Protein AF-A0A9D4DS18-F1 (afdb_monomer)

pLDDT: mean 88.13, std 7.91, range [50.28, 97.88]

Foldseek 3Di:
DVVVVLVVVVVVVVVVLVVVVVVLVVVVVVLVVVCVVVVVVLVVVLVVLVVVLVVLVVVLVVLVVVLVVLVVCVVPDDDDPDDVVSVVVNVVSVVVNVV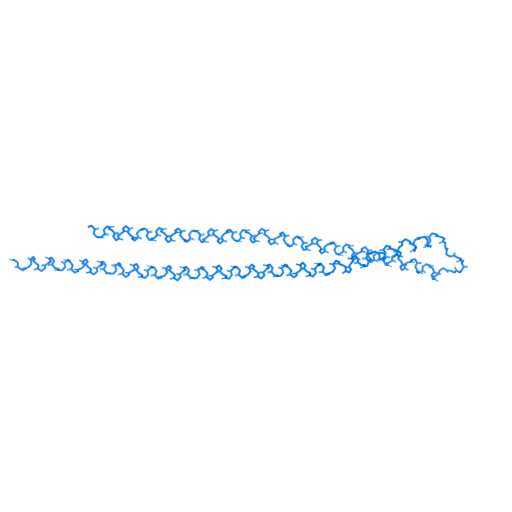SVVVSVVSVVVSVVSVVVVVVVVVVSVVVVVVSVVVVVVSVVVVVVVVVVSVVVVVVVVVVVVVVVVVVVVVVVVD

Organism: Dreissena polymorpha (NCBI:txid45954)

Mean predicted aligned error: 6.11 Å

Structure (mmCIF, N/CA/C/O backbone):
data_AF-A0A9D4DS18-F1
#
_entry.id   AF-A0A9D4DS18-F1
#
loop_
_atom_site.group_PDB
_atom_site.id
_atom_site.type_symbol
_atom_site.label_atom_id
_atom_site.label_alt_id
_atom_site.label_comp_id
_atom_site.label_asym_id
_atom_site.label_entity_id
_atom_site.label_seq_id
_atom_site.pdbx_PDB_ins_code
_atom_site.Cartn_x
_atom_site.Cartn_y
_atom_site.Cartn_z
_atom_site.occupancy
_atom_site.B_iso_or_equiv
_atom_site.auth_seq_id
_atom_site.auth_comp_id
_atom_site.auth_asym_id
_atom_site.auth_atom_id
_atom_site.pdbx_PDB_model_num
ATOM 1 N N . MET A 1 1 ? 31.047 10.224 -48.390 1.00 83.00 1 MET A N 1
ATOM 2 C CA . MET A 1 1 ? 29.606 10.065 -48.078 1.00 83.00 1 MET A CA 1
ATOM 3 C C . MET A 1 1 ? 29.340 8.879 -47.147 1.00 83.00 1 MET A C 1
ATOM 5 O O . MET A 1 1 ? 28.793 9.105 -46.079 1.00 83.00 1 MET A O 1
ATOM 9 N N . LEU A 1 2 ? 29.778 7.654 -47.482 1.00 80.62 2 LEU A N 1
ATOM 10 C CA . LEU A 1 2 ? 29.587 6.451 -46.646 1.00 80.62 2 LEU A CA 1
ATOM 11 C C . LEU A 1 2 ? 30.094 6.612 -45.194 1.00 80.62 2 LEU A C 1
ATOM 13 O O . LEU A 1 2 ? 29.366 6.316 -44.255 1.00 80.62 2 LEU A O 1
ATOM 17 N N . LEU A 1 3 ? 31.307 7.150 -45.008 1.00 79.94 3 LEU A N 1
ATOM 18 C CA . LEU A 1 3 ? 31.901 7.394 -43.683 1.00 79.94 3 LEU A CA 1
ATOM 19 C C . LEU A 1 3 ? 31.031 8.301 -42.792 1.00 79.94 3 LEU A C 1
ATOM 21 O O . LEU A 1 3 ? 30.848 8.018 -41.613 1.00 79.94 3 LEU A O 1
ATOM 25 N N . LEU A 1 4 ? 30.472 9.373 -43.365 1.00 86.19 4 LEU A N 1
ATOM 26 C CA . LEU A 1 4 ? 29.608 10.313 -42.645 1.00 86.19 4 LEU A CA 1
ATOM 27 C C . LEU A 1 4 ? 28.304 9.639 -42.199 1.00 86.19 4 LEU A C 1
ATOM 29 O O . LEU A 1 4 ? 27.872 9.834 -41.068 1.00 86.19 4 LEU A O 1
ATOM 33 N N . LEU A 1 5 ? 27.708 8.817 -43.070 1.00 85.38 5 LEU A N 1
ATOM 34 C CA . LEU A 1 5 ? 26.503 8.049 -42.753 1.00 85.38 5 LEU A CA 1
ATOM 35 C C . LEU A 1 5 ? 26.755 7.066 -41.599 1.00 85.38 5 LEU A C 1
ATOM 37 O O . LEU A 1 5 ? 25.942 6.973 -40.684 1.00 85.38 5 LEU A O 1
ATOM 41 N N . LEU A 1 6 ? 27.896 6.369 -41.617 1.00 80.75 6 LEU A N 1
ATOM 42 C CA . LEU A 1 6 ? 28.286 5.437 -40.555 1.00 80.75 6 LEU A CA 1
ATOM 43 C C . LEU A 1 6 ? 28.510 6.152 -39.216 1.00 80.75 6 LEU A C 1
ATOM 45 O O . LEU A 1 6 ? 28.049 5.671 -38.184 1.00 80.75 6 LEU A O 1
ATOM 49 N N . LEU A 1 7 ? 29.165 7.316 -39.231 1.00 82.12 7 LEU A N 1
ATOM 50 C CA . LEU A 1 7 ? 29.376 8.123 -38.028 1.00 82.12 7 LEU A CA 1
ATOM 51 C C . LEU A 1 7 ? 28.053 8.654 -37.452 1.00 82.12 7 LEU A C 1
ATOM 53 O O . LEU A 1 7 ? 27.855 8.620 -36.239 1.00 82.12 7 LEU A O 1
ATOM 57 N N . LEU A 1 8 ? 27.124 9.084 -38.312 1.00 88.38 8 LEU A N 1
ATOM 58 C CA . LEU A 1 8 ? 25.785 9.505 -37.896 1.00 88.38 8 LEU A CA 1
ATOM 59 C C . LEU A 1 8 ? 24.995 8.346 -37.267 1.00 88.38 8 LEU A C 1
ATOM 61 O O . LEU A 1 8 ? 24.363 8.529 -36.228 1.00 88.38 8 LEU A O 1
ATOM 65 N N . LEU A 1 9 ? 25.055 7.152 -37.868 1.00 83.38 9 LEU A N 1
ATOM 66 C CA . LEU A 1 9 ? 24.404 5.950 -37.342 1.00 83.38 9 LEU A CA 1
ATOM 67 C C . LEU A 1 9 ? 24.955 5.567 -35.961 1.00 83.38 9 LEU A C 1
ATOM 69 O O . LEU A 1 9 ? 24.182 5.291 -35.046 1.00 83.38 9 LEU A O 1
ATOM 73 N N . LEU A 1 10 ? 26.280 5.597 -35.799 1.00 81.69 10 LEU A N 1
ATOM 74 C CA . LEU A 1 10 ? 26.962 5.372 -34.523 1.00 81.69 10 LEU A CA 1
ATOM 75 C C . LEU A 1 10 ? 26.481 6.361 -33.448 1.00 81.69 10 LEU A C 1
ATOM 77 O O . LEU A 1 10 ? 26.146 5.950 -32.338 1.00 81.69 10 LEU A O 1
ATOM 81 N N . LEU A 1 11 ? 26.420 7.654 -33.778 1.00 86.44 11 LEU A N 1
ATOM 82 C CA . LEU A 1 11 ? 25.963 8.690 -32.851 1.00 86.44 11 LEU A CA 1
ATOM 83 C C . LEU A 1 11 ? 24.504 8.466 -32.428 1.00 86.44 11 LEU A C 1
ATOM 85 O O . LEU A 1 11 ? 24.188 8.544 -31.241 1.00 86.44 11 LEU A O 1
ATOM 89 N N . LEU A 1 12 ? 23.625 8.159 -33.386 1.00 88.19 12 LEU A N 1
ATOM 90 C CA . LEU A 1 12 ? 22.215 7.873 -33.122 1.00 88.19 12 LEU A CA 1
ATOM 91 C C . LEU A 1 12 ? 22.053 6.663 -32.194 1.00 88.19 12 LEU A C 1
ATOM 93 O O . LEU A 1 12 ? 21.252 6.694 -31.262 1.00 88.19 12 LEU A O 1
ATOM 97 N N . LEU A 1 13 ? 22.837 5.611 -32.430 1.00 83.06 13 LEU A N 1
ATOM 98 C CA . LEU A 1 13 ? 22.819 4.399 -31.625 1.00 83.06 13 LEU A CA 1
ATOM 99 C C . LEU A 1 13 ? 23.265 4.664 -30.180 1.00 83.06 13 LEU A C 1
ATOM 101 O O . LEU A 1 13 ? 22.617 4.206 -29.239 1.00 83.06 13 LEU A O 1
ATOM 105 N N . LEU A 1 14 ? 24.337 5.440 -30.004 1.00 83.31 14 LEU A N 1
ATOM 106 C CA . LEU A 1 14 ? 24.822 5.855 -28.688 1.00 83.31 14 LEU A CA 1
ATOM 107 C C . LEU A 1 14 ? 23.769 6.686 -27.937 1.00 83.31 14 LEU A C 1
ATOM 109 O O . LEU A 1 14 ? 23.546 6.471 -26.747 1.00 83.31 14 LEU A O 1
ATOM 113 N N . LEU A 1 15 ? 23.094 7.607 -28.632 1.00 89.56 15 LEU A N 1
ATOM 114 C CA . LEU A 1 15 ? 22.034 8.432 -28.052 1.00 89.56 15 LEU A CA 1
ATOM 115 C C . LEU A 1 15 ? 20.834 7.585 -27.605 1.00 89.56 15 LEU A C 1
ATOM 117 O O . LEU A 1 15 ? 20.336 7.764 -26.494 1.00 89.56 15 LEU A O 1
ATOM 121 N N . LEU A 1 16 ? 20.387 6.650 -28.449 1.00 85.56 16 LEU A N 1
ATOM 122 C CA . LEU A 1 16 ? 19.288 5.737 -28.127 1.00 85.56 16 LEU A CA 1
ATOM 123 C C . LEU A 1 16 ? 19.611 4.897 -26.886 1.00 85.56 16 LEU A C 1
ATOM 125 O O . LEU A 1 16 ? 18.771 4.729 -26.004 1.00 85.56 16 LEU A O 1
ATOM 129 N N . LEU A 1 17 ? 20.844 4.402 -26.805 1.00 83.44 17 LEU A N 1
ATOM 130 C CA . LEU A 1 17 ? 21.321 3.628 -25.670 1.00 83.44 17 LEU A CA 1
ATOM 131 C C . LEU A 1 17 ? 21.324 4.450 -24.373 1.00 83.44 17 LEU A C 1
ATOM 133 O O . LEU A 1 17 ? 20.849 3.974 -23.342 1.00 83.44 17 LEU A O 1
ATOM 137 N N . LEU A 1 18 ? 21.832 5.684 -24.425 1.00 86.31 18 LEU A N 1
ATOM 138 C CA . LEU A 1 18 ? 21.828 6.596 -23.282 1.00 86.31 18 LEU A CA 1
ATOM 139 C C . LEU A 1 18 ? 20.398 6.871 -22.797 1.00 86.31 18 LEU A C 1
ATOM 141 O O . LEU A 1 18 ? 20.138 6.838 -21.595 1.00 86.31 18 LEU A O 1
ATOM 145 N N . LEU A 1 19 ? 19.466 7.103 -23.726 1.00 89.69 19 LEU A N 1
ATOM 146 C CA . LEU A 1 19 ? 18.055 7.320 -23.412 1.00 89.69 19 LEU A CA 1
ATOM 147 C C . LEU A 1 19 ? 17.435 6.096 -22.722 1.00 89.69 19 LEU A C 1
ATOM 149 O O . LEU A 1 19 ? 16.722 6.245 -21.732 1.00 89.69 19 LEU A O 1
ATOM 153 N N . LEU A 1 20 ? 17.728 4.891 -23.215 1.00 85.00 20 LEU A N 1
ATOM 154 C CA . LEU A 1 20 ? 17.237 3.641 -22.635 1.00 85.00 20 LEU A CA 1
ATOM 155 C C . LEU A 1 20 ? 17.769 3.426 -21.211 1.00 85.00 20 LEU A C 1
ATOM 157 O O . LEU A 1 20 ? 17.008 3.061 -20.315 1.00 85.00 20 LEU A O 1
ATOM 161 N N . LEU A 1 21 ? 19.056 3.707 -20.987 1.00 85.12 21 LEU A N 1
ATOM 162 C CA . LEU A 1 21 ? 19.672 3.650 -19.662 1.00 85.12 21 LEU A CA 1
ATOM 163 C C . LEU A 1 21 ? 19.025 4.655 -18.697 1.00 85.12 21 LEU A C 1
ATOM 165 O O . LEU A 1 21 ? 18.716 4.306 -17.559 1.00 85.12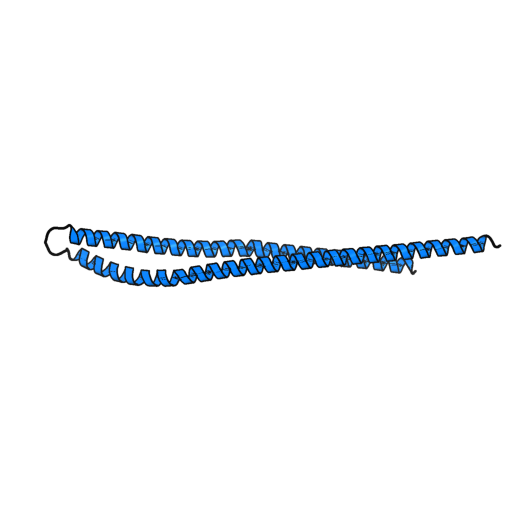 21 LEU A O 1
ATOM 169 N N . LEU A 1 22 ? 18.786 5.888 -19.155 1.00 90.00 22 LEU A N 1
ATOM 170 C CA . LEU A 1 22 ? 18.133 6.929 -18.361 1.00 90.00 22 LEU A CA 1
ATOM 171 C C . LEU A 1 22 ? 16.700 6.533 -17.980 1.00 90.00 22 LEU A C 1
ATOM 173 O O . LEU A 1 22 ? 16.306 6.692 -16.826 1.00 90.00 22 LEU A O 1
ATOM 177 N N . LEU A 1 23 ? 15.932 5.992 -18.930 1.00 87.62 23 LEU A N 1
ATOM 178 C CA . LEU A 1 23 ? 14.568 5.525 -18.687 1.00 87.62 23 LEU A CA 1
ATOM 179 C C . LEU A 1 23 ? 14.539 4.403 -17.642 1.00 87.62 23 LEU A C 1
ATOM 181 O O . LEU A 1 23 ? 13.703 4.418 -16.741 1.00 87.62 23 LEU A O 1
ATOM 185 N N . LEU A 1 24 ? 15.469 3.452 -17.735 1.00 85.62 24 LEU A N 1
ATOM 186 C CA . LEU A 1 24 ? 15.592 2.377 -16.756 1.00 85.62 24 LEU A CA 1
ATOM 187 C C . LEU A 1 24 ? 15.944 2.913 -15.365 1.00 85.62 24 LEU A C 1
ATOM 189 O O . LEU A 1 24 ? 15.343 2.495 -14.378 1.00 85.62 24 LEU A O 1
ATOM 193 N N . LEU A 1 25 ? 16.899 3.843 -15.282 1.00 87.31 25 LEU A N 1
ATOM 194 C CA . LEU A 1 25 ? 17.278 4.476 -14.020 1.00 87.31 25 LEU A CA 1
ATOM 195 C C . LEU A 1 25 ? 16.083 5.202 -13.391 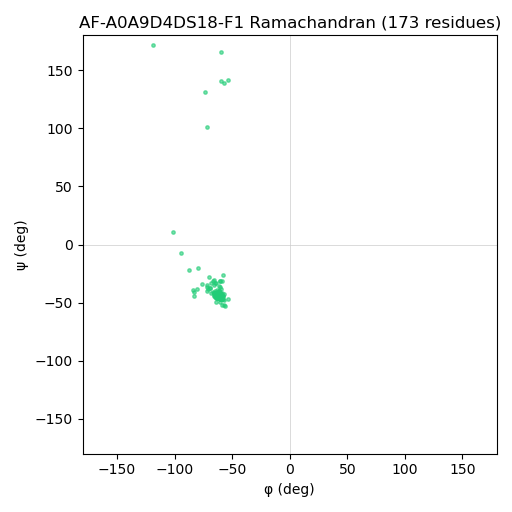1.00 87.31 25 LEU A C 1
ATOM 197 O O . LEU A 1 25 ? 15.852 5.083 -12.189 1.00 87.31 25 LEU A O 1
ATOM 201 N N . LEU A 1 26 ? 15.297 5.912 -14.203 1.00 91.94 26 LEU A N 1
ATOM 202 C CA . LEU A 1 26 ? 14.075 6.574 -13.757 1.00 91.94 26 LEU A CA 1
ATOM 203 C C . LEU A 1 26 ? 13.043 5.563 -13.238 1.00 91.94 26 LEU A C 1
ATOM 205 O O . LEU A 1 26 ? 12.453 5.788 -12.184 1.00 91.94 26 LEU A O 1
ATOM 209 N N . LEU A 1 27 ? 12.848 4.439 -13.936 1.00 86.94 27 LEU A N 1
ATOM 210 C CA . LEU A 1 27 ? 11.943 3.371 -13.505 1.00 86.94 27 LEU A CA 1
ATOM 211 C C . LEU A 1 27 ? 12.387 2.759 -12.167 1.00 86.94 27 LEU A C 1
ATOM 213 O O . LEU A 1 27 ? 11.562 2.572 -11.273 1.00 86.94 27 LEU A O 1
ATOM 217 N N . LEU A 1 28 ? 13.687 2.489 -12.011 1.00 87.56 28 LEU A N 1
ATOM 218 C CA . LEU A 1 28 ? 14.282 2.000 -10.765 1.00 87.56 28 LEU A CA 1
ATOM 219 C C . LEU A 1 28 ? 14.042 2.992 -9.619 1.00 87.56 28 LEU A C 1
ATOM 221 O O . LEU A 1 28 ? 13.623 2.591 -8.535 1.00 87.56 28 LEU A O 1
ATOM 225 N N . LEU A 1 29 ? 14.281 4.282 -9.862 1.00 91.25 29 LEU A N 1
ATOM 226 C CA . LEU A 1 29 ? 14.080 5.337 -8.872 1.00 91.25 29 LEU A CA 1
ATOM 227 C C . LEU A 1 29 ? 12.608 5.448 -8.462 1.00 91.25 29 LEU A C 1
ATOM 229 O O . LEU A 1 29 ? 12.311 5.538 -7.273 1.00 91.25 29 LEU A O 1
ATOM 233 N N . LEU A 1 30 ? 11.687 5.410 -9.429 1.00 91.06 30 LEU A N 1
ATOM 234 C CA . LEU A 1 30 ? 10.248 5.444 -9.175 1.00 91.06 30 LEU A CA 1
ATOM 235 C C . LEU A 1 30 ? 9.814 4.247 -8.323 1.00 91.06 30 LEU A C 1
ATOM 237 O O . LEU A 1 30 ? 9.062 4.415 -7.363 1.00 91.06 30 LEU A O 1
ATOM 241 N N . LEU A 1 31 ? 10.308 3.050 -8.643 1.00 87.94 31 LEU A N 1
ATOM 242 C CA . LEU A 1 31 ? 10.020 1.855 -7.862 1.00 87.94 31 LEU A CA 1
ATOM 243 C C . LEU A 1 31 ? 10.559 1.972 -6.432 1.00 87.94 31 LEU A C 1
ATOM 245 O O . LEU A 1 31 ? 9.851 1.653 -5.479 1.00 87.94 31 LEU A O 1
ATOM 249 N N . LEU A 1 32 ? 11.802 2.432 -6.279 1.00 88.06 32 LEU A N 1
ATOM 250 C CA . LEU A 1 32 ? 12.419 2.632 -4.972 1.00 88.06 32 LEU A CA 1
ATOM 251 C C . LEU A 1 32 ? 11.624 3.643 -4.138 1.00 88.06 32 LEU A C 1
ATOM 253 O O . LEU A 1 32 ? 11.397 3.415 -2.953 1.00 88.06 32 LEU A O 1
ATOM 257 N N . LEU A 1 33 ? 11.164 4.732 -4.758 1.00 92.88 33 LEU A N 1
ATOM 258 C CA . LEU A 1 33 ? 10.325 5.735 -4.110 1.00 92.88 33 LEU A CA 1
ATOM 259 C C . LEU A 1 33 ? 8.976 5.148 -3.679 1.00 92.88 33 LEU A C 1
ATOM 261 O O . LEU A 1 33 ? 8.540 5.376 -2.552 1.00 92.88 33 LEU A O 1
ATOM 265 N N . LEU A 1 34 ? 8.331 4.367 -4.551 1.00 88.56 34 LEU A N 1
ATOM 266 C CA . LEU A 1 34 ? 7.080 3.680 -4.233 1.00 88.56 34 LEU A CA 1
ATOM 267 C C . LEU A 1 34 ? 7.263 2.744 -3.031 1.00 88.56 34 LEU A C 1
ATOM 269 O O . LEU A 1 34 ? 6.447 2.756 -2.113 1.00 88.56 34 LEU A O 1
ATOM 273 N N . LEU A 1 35 ? 8.353 1.975 -3.006 1.00 86.81 35 LEU A N 1
ATOM 274 C CA . LEU A 1 35 ? 8.707 1.110 -1.883 1.00 86.81 35 LEU A CA 1
ATOM 275 C C . LEU A 1 35 ? 8.914 1.916 -0.597 1.00 86.81 35 LEU A C 1
ATOM 277 O O . LEU A 1 35 ? 8.334 1.589 0.440 1.00 86.81 35 LEU A O 1
ATOM 281 N N . LEU A 1 36 ? 9.713 2.979 -0.675 1.00 89.81 36 LEU A N 1
ATOM 282 C CA . LEU A 1 36 ? 10.010 3.852 0.455 1.00 89.81 36 LEU A CA 1
ATOM 283 C C . LEU A 1 36 ? 8.740 4.473 1.047 1.00 89.81 36 LEU A C 1
ATOM 285 O O . LEU A 1 36 ? 8.689 4.702 2.250 1.00 89.81 36 LEU A O 1
ATOM 289 N N . LEU A 1 37 ? 7.718 4.720 0.225 1.00 93.00 37 LEU A N 1
ATOM 290 C CA . LEU A 1 37 ? 6.438 5.268 0.662 1.00 93.00 37 LEU A CA 1
ATOM 291 C C . LEU A 1 37 ? 5.487 4.196 1.216 1.00 93.00 37 LEU A C 1
ATOM 293 O O . LEU A 1 37 ? 4.863 4.406 2.254 1.00 93.00 37 LEU A O 1
ATOM 297 N N . LEU A 1 38 ? 5.367 3.044 0.553 1.00 87.62 38 LEU A N 1
ATOM 298 C CA . LEU A 1 38 ? 4.420 1.999 0.955 1.00 87.62 38 LEU A CA 1
ATOM 299 C C . LEU A 1 38 ? 4.849 1.274 2.233 1.00 87.62 38 LEU A C 1
ATOM 301 O O . LEU A 1 38 ? 4.008 0.999 3.090 1.00 87.62 38 LEU A O 1
ATOM 305 N N . LEU A 1 39 ? 6.142 0.981 2.388 1.00 87.19 39 LEU A N 1
ATOM 306 C CA . LEU A 1 39 ? 6.656 0.238 3.538 1.00 87.19 39 LEU A CA 1
ATOM 307 C C . LEU A 1 39 ? 6.314 0.887 4.897 1.00 87.19 39 LEU A C 1
ATOM 309 O O . LEU A 1 39 ? 5.744 0.193 5.742 1.00 87.19 39 LEU A O 1
ATOM 313 N N . PRO A 1 40 ? 6.591 2.185 5.149 1.00 93.31 40 PRO A N 1
ATOM 314 C CA . PRO A 1 40 ? 6.260 2.809 6.429 1.00 93.31 40 PRO A CA 1
ATOM 315 C C . PRO A 1 40 ? 4.751 2.883 6.681 1.00 93.31 40 PRO A C 1
ATOM 317 O O . PRO A 1 40 ? 4.332 2.732 7.826 1.00 93.31 40 PRO A O 1
ATOM 320 N N . LEU A 1 41 ? 3.924 3.059 5.644 1.00 90.19 41 LEU A N 1
ATOM 321 C CA . LEU A 1 41 ? 2.463 3.076 5.791 1.00 90.19 41 LEU A CA 1
ATOM 322 C C . LEU A 1 41 ? 1.922 1.721 6.260 1.00 90.19 41 LEU A C 1
ATOM 324 O O . LEU A 1 41 ? 1.064 1.658 7.138 1.00 90.19 41 LEU A O 1
ATOM 328 N N . LEU A 1 42 ? 2.452 0.629 5.713 1.00 86.88 42 LEU A N 1
ATOM 329 C CA . LEU A 1 42 ? 2.071 -0.725 6.113 1.00 86.88 42 LEU A CA 1
ATOM 330 C C . LEU A 1 42 ? 2.540 -1.061 7.525 1.00 86.88 42 LEU A C 1
ATOM 332 O O . LEU A 1 42 ? 1.787 -1.648 8.300 1.00 86.88 42 LEU A O 1
ATOM 336 N N . LEU A 1 43 ? 3.765 -0.661 7.874 1.00 88.94 43 LEU A N 1
ATOM 337 C CA . LEU A 1 43 ? 4.284 -0.808 9.231 1.00 88.94 43 LEU A CA 1
ATOM 338 C C . LEU A 1 43 ? 3.444 -0.016 10.237 1.00 88.94 43 LEU A C 1
ATOM 340 O O . LEU A 1 43 ? 3.138 -0.530 11.310 1.00 88.94 43 LEU A O 1
ATOM 344 N N . LEU A 1 44 ? 3.019 1.199 9.881 1.00 94.00 44 LEU A N 1
ATOM 345 C CA . LEU A 1 44 ? 2.126 2.011 10.704 1.00 94.00 44 LEU A CA 1
ATOM 346 C C . LEU A 1 44 ? 0.764 1.332 10.901 1.00 94.00 44 LEU A C 1
ATOM 348 O O . LEU A 1 44 ? 0.267 1.284 12.025 1.00 94.00 44 LEU A O 1
ATOM 352 N N . LEU A 1 45 ? 0.175 0.779 9.836 1.00 89.00 45 LEU A N 1
ATOM 353 C CA . LEU A 1 45 ? -1.088 0.043 9.919 1.00 89.00 45 LEU A CA 1
ATOM 354 C C . LEU A 1 45 ? -0.968 -1.176 10.844 1.00 89.00 45 LEU A C 1
ATOM 356 O O . LEU A 1 45 ? -1.822 -1.382 11.708 1.00 89.00 45 LEU A O 1
ATOM 360 N N . LEU A 1 46 ? 0.107 -1.957 10.694 1.00 89.44 46 LEU A N 1
ATOM 361 C CA . LEU A 1 46 ? 0.393 -3.102 11.556 1.00 89.44 46 LEU A CA 1
ATOM 362 C C . LEU A 1 46 ? 0.547 -2.671 13.021 1.00 89.44 46 LEU A C 1
ATOM 364 O O . LEU A 1 46 ? -0.039 -3.292 13.907 1.00 89.44 46 LEU A O 1
ATOM 368 N N . LEU A 1 47 ? 1.300 -1.597 13.274 1.00 93.69 47 LEU A N 1
ATOM 369 C CA . LEU A 1 47 ? 1.513 -1.049 14.613 1.00 93.69 47 LEU A CA 1
ATOM 370 C C . LEU A 1 47 ? 0.194 -0.611 15.257 1.00 93.69 47 LEU A C 1
ATOM 372 O O . LEU A 1 47 ? -0.052 -0.920 16.420 1.00 93.69 47 LEU A O 1
ATOM 376 N N . LEU A 1 48 ? -0.663 0.082 14.505 1.00 92.25 48 LEU A N 1
ATOM 377 C CA . LEU A 1 48 ? -1.962 0.539 14.990 1.00 92.25 48 LEU A CA 1
ATOM 378 C C . LEU A 1 48 ? -2.880 -0.638 15.338 1.00 92.25 48 LEU A C 1
ATOM 380 O O . LEU A 1 48 ? -3.530 -0.617 16.384 1.00 92.25 48 LEU A O 1
ATOM 384 N N . LEU A 1 49 ? -2.897 -1.690 14.514 1.00 89.25 49 LEU A N 1
ATOM 385 C CA . LEU A 1 49 ? -3.669 -2.895 14.814 1.00 89.25 49 LEU A CA 1
ATOM 386 C C . LEU A 1 49 ? -3.126 -3.626 16.051 1.00 89.25 49 LEU A C 1
ATOM 388 O O . LEU A 1 49 ? -3.904 -4.060 16.899 1.00 89.25 49 LEU A O 1
ATOM 392 N N . LEU A 1 50 ? -1.801 -3.736 16.179 1.00 91.88 50 LEU A N 1
ATOM 393 C CA . LEU A 1 50 ? -1.160 -4.339 17.347 1.00 91.88 50 LEU A CA 1
ATOM 394 C C . LEU A 1 50 ? -1.483 -3.556 18.626 1.00 91.88 50 LEU A C 1
ATOM 396 O O . LEU A 1 50 ? -1.804 -4.156 19.650 1.00 91.88 50 LEU A O 1
ATOM 400 N N . LEU A 1 51 ? -1.439 -2.223 18.563 1.00 95.88 51 LEU A N 1
ATOM 401 C CA . LEU A 1 51 ? -1.806 -1.349 19.674 1.00 95.88 51 LEU A CA 1
ATOM 402 C C . LEU A 1 51 ? -3.275 -1.538 20.070 1.00 95.88 51 LEU A C 1
ATOM 404 O O . LEU A 1 51 ? -3.578 -1.630 21.258 1.00 95.88 51 LEU A O 1
ATOM 408 N N . LEU A 1 52 ? -4.180 -1.633 19.091 1.00 92.06 52 LEU A N 1
ATOM 409 C CA . LEU A 1 52 ? -5.597 -1.902 19.336 1.00 92.06 52 LEU A CA 1
ATOM 410 C C . LEU A 1 52 ? -5.798 -3.255 20.033 1.00 92.06 52 LEU A C 1
ATOM 412 O O . LEU A 1 52 ? -6.527 -3.330 21.022 1.00 92.06 52 LEU A O 1
ATOM 416 N N . LEU A 1 53 ? -5.129 -4.310 19.553 1.00 93.56 53 LEU A N 1
ATOM 417 C CA . LEU A 1 53 ? -5.157 -5.631 20.184 1.00 93.56 53 LEU A CA 1
ATOM 418 C C . LEU A 1 53 ? -4.637 -5.563 21.627 1.00 93.56 53 LEU A C 1
ATOM 420 O O . LEU A 1 53 ? -5.261 -6.119 22.528 1.00 93.56 53 LEU A O 1
ATOM 424 N N . LEU A 1 54 ? -3.520 -4.867 21.855 1.00 95.94 54 LEU A N 1
ATOM 425 C CA . LEU A 1 54 ? -2.927 -4.702 23.181 1.00 95.94 54 LEU A CA 1
ATOM 426 C C . LEU A 1 54 ? -3.881 -3.977 24.136 1.00 95.94 54 LEU A C 1
ATOM 428 O O . LEU A 1 54 ? -4.064 -4.417 25.268 1.00 95.94 54 LEU A O 1
ATOM 432 N N . LEU A 1 55 ? -4.511 -2.892 23.680 1.00 95.69 55 LEU A N 1
ATOM 433 C CA . LEU A 1 55 ? -5.491 -2.143 24.464 1.00 95.69 55 LEU A CA 1
ATOM 434 C C . LEU A 1 55 ? -6.695 -3.018 24.831 1.00 95.69 55 LEU A C 1
ATOM 436 O O . LEU A 1 55 ? -7.135 -3.009 25.979 1.00 95.69 55 LEU A O 1
ATOM 440 N N . LEU A 1 56 ? -7.204 -3.797 23.873 1.00 94.56 56 LEU A N 1
ATOM 441 C CA . LEU A 1 56 ? -8.317 -4.716 24.096 1.00 94.56 56 LEU A CA 1
ATOM 442 C C . LEU A 1 56 ? -7.949 -5.806 25.113 1.00 94.56 56 LEU A C 1
ATOM 444 O O . LEU A 1 56 ? -8.734 -6.101 26.014 1.00 94.56 56 LEU A O 1
ATOM 448 N N . LEU A 1 57 ? -6.745 -6.370 25.002 1.00 95.19 57 LEU A N 1
ATOM 449 C CA . LEU A 1 57 ? -6.227 -7.359 25.943 1.00 95.19 57 LEU A CA 1
ATOM 450 C C . LEU A 1 57 ? -6.070 -6.768 27.350 1.00 95.19 57 LEU A C 1
ATOM 452 O O . LEU A 1 57 ? -6.455 -7.405 28.328 1.00 95.19 57 LEU A O 1
ATOM 456 N N . LEU A 1 58 ? -5.542 -5.546 27.457 1.00 97.38 58 LEU A N 1
ATOM 457 C CA . LEU A 1 58 ? -5.406 -4.835 28.727 1.00 97.38 58 LEU A CA 1
ATOM 458 C C . LEU A 1 58 ? -6.773 -4.581 29.372 1.00 97.38 58 LEU A C 1
ATOM 460 O O . LEU A 1 58 ? -6.938 -4.810 30.569 1.00 97.38 58 LEU A O 1
ATOM 464 N N . LEU A 1 59 ? -7.760 -4.147 28.584 1.00 96.50 59 LEU A N 1
ATOM 465 C CA . LEU A 1 59 ? -9.131 -3.949 29.049 1.00 96.50 59 LEU A CA 1
ATOM 466 C C . LEU A 1 59 ? -9.738 -5.259 29.565 1.00 96.50 59 LEU A C 1
ATOM 468 O O . LEU A 1 59 ? -10.323 -5.281 30.647 1.00 96.50 59 LEU A O 1
ATOM 472 N N . LEU A 1 60 ? -9.564 -6.354 28.818 1.00 96.19 60 LEU A N 1
ATOM 473 C CA . LEU A 1 60 ? -10.020 -7.681 29.224 1.00 96.19 60 LEU A CA 1
ATOM 474 C C . LEU A 1 60 ? -9.357 -8.119 30.537 1.00 96.19 60 LEU A C 1
ATOM 476 O O . LEU A 1 60 ? -10.046 -8.576 31.445 1.00 96.19 60 LEU A O 1
ATOM 480 N N . LEU A 1 61 ? -8.039 -7.943 30.661 1.00 97.19 61 LEU A N 1
ATOM 481 C CA . LEU A 1 61 ? -7.286 -8.267 31.872 1.00 97.19 61 LEU A CA 1
ATOM 482 C C . LEU A 1 61 ? -7.793 -7.473 33.081 1.00 97.19 61 LEU A C 1
ATOM 484 O O . LEU A 1 61 ? -8.015 -8.048 34.145 1.00 97.19 61 LEU A O 1
ATOM 488 N N . LEU A 1 62 ? -7.996 -6.165 32.921 1.00 97.56 62 LEU A N 1
ATOM 489 C CA . LEU A 1 62 ? -8.505 -5.300 33.982 1.00 97.56 62 LEU A CA 1
ATOM 490 C C . LEU A 1 62 ? -9.912 -5.721 34.416 1.00 97.56 62 LEU A C 1
ATOM 492 O O . LEU A 1 62 ? -10.206 -5.767 35.610 1.00 97.56 62 LEU A O 1
ATOM 496 N N . LEU A 1 63 ? -10.767 -6.082 33.460 1.00 96.62 63 LEU A N 1
ATOM 497 C CA . LEU A 1 63 ? -12.105 -6.576 33.749 1.00 96.62 63 LEU A CA 1
ATOM 498 C C . LEU A 1 63 ? -12.076 -7.916 34.492 1.00 96.62 63 LEU A C 1
ATOM 500 O O . LEU A 1 63 ? -12.816 -8.094 35.458 1.00 96.62 63 LEU A O 1
ATOM 504 N N . LEU A 1 64 ? -11.203 -8.838 34.079 1.00 96.56 64 LEU A N 1
ATOM 505 C CA . LEU A 1 64 ? -10.990 -10.114 34.764 1.00 96.56 64 LEU A CA 1
ATOM 506 C C . LEU A 1 64 ? -10.479 -9.909 36.193 1.00 96.56 64 LEU A C 1
ATOM 508 O O . LEU A 1 64 ? -10.968 -10.561 37.112 1.00 96.56 64 LEU A O 1
ATOM 512 N N . LEU A 1 65 ? -9.540 -8.982 36.397 1.00 97.88 65 LEU A N 1
ATOM 513 C CA . LEU A 1 65 ? -9.026 -8.635 37.722 1.00 97.88 65 LEU A CA 1
ATOM 514 C C . LEU A 1 65 ? -10.131 -8.068 38.620 1.00 97.88 65 LEU A C 1
ATOM 516 O O . LEU A 1 65 ? -10.252 -8.463 39.779 1.00 97.88 65 LEU A O 1
ATOM 520 N N . LEU A 1 66 ? -10.957 -7.164 38.088 1.00 96.88 66 LEU A N 1
ATOM 521 C CA . LEU A 1 66 ? -12.079 -6.587 38.823 1.00 96.88 66 LEU A CA 1
ATOM 522 C C . LEU A 1 66 ? -13.118 -7.656 39.184 1.00 96.88 66 LEU A C 1
ATOM 524 O O . LEU A 1 66 ? -13.582 -7.698 40.321 1.00 96.88 66 LEU A O 1
ATOM 528 N N . LEU A 1 67 ? -13.445 -8.547 38.244 1.00 95.88 67 LEU A N 1
ATOM 529 C CA . LEU A 1 67 ? -14.327 -9.683 38.494 1.00 95.88 67 LEU A CA 1
ATOM 530 C C . LEU A 1 67 ? -13.761 -10.583 39.598 1.00 95.88 67 LEU A C 1
ATOM 532 O O . LEU A 1 67 ? -14.480 -10.923 40.533 1.00 95.88 67 LEU A O 1
ATOM 536 N N . LEU A 1 68 ? -12.471 -10.923 39.531 1.00 96.81 68 LEU A N 1
ATOM 537 C CA . LEU A 1 68 ? -11.792 -11.724 40.548 1.00 96.81 68 LEU A CA 1
ATOM 538 C C . LEU A 1 68 ? -11.867 -11.066 41.929 1.00 96.81 68 LEU A C 1
ATOM 540 O O . LEU A 1 68 ? -12.168 -11.743 42.907 1.00 96.81 68 LEU A O 1
ATOM 544 N N . LEU A 1 69 ? -11.633 -9.754 42.016 1.00 95.06 69 LEU A N 1
ATOM 545 C CA . LEU A 1 69 ? -11.727 -9.007 43.271 1.00 95.06 69 LEU A CA 1
ATOM 546 C C . LEU A 1 69 ? -13.139 -9.078 43.867 1.00 95.06 69 LEU A C 1
ATOM 5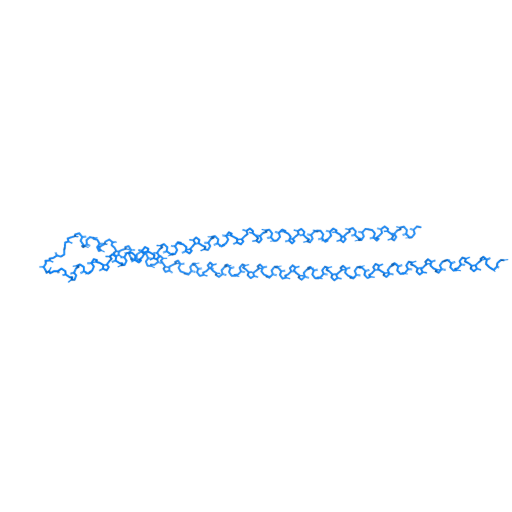48 O O . LEU A 1 69 ? -13.295 -9.286 45.068 1.00 95.06 69 LEU A O 1
ATOM 552 N N . VAL A 1 70 ? -14.168 -8.931 43.033 1.00 93.38 70 VAL A N 1
ATOM 553 C CA . VAL A 1 70 ? -15.574 -9.020 43.454 1.00 93.38 70 VAL A CA 1
ATOM 554 C C . VAL A 1 70 ? -15.894 -10.423 43.948 1.00 93.38 70 VAL A C 1
ATOM 556 O O . VAL A 1 70 ? -16.475 -10.575 45.019 1.00 93.38 70 VAL A O 1
ATOM 559 N N . LEU A 1 71 ? -15.463 -11.451 43.215 1.00 92.19 71 LEU A N 1
ATOM 560 C CA . LEU A 1 71 ? -15.618 -12.845 43.628 1.00 92.19 71 LEU A CA 1
ATOM 561 C C . LEU A 1 71 ? -14.901 -13.117 44.956 1.00 92.19 71 LEU A C 1
ATOM 563 O O . LEU A 1 71 ? -15.472 -13.750 45.838 1.00 92.19 71 LEU A O 1
ATOM 567 N N . LEU A 1 72 ? -13.691 -12.587 45.142 1.00 93.12 72 LEU A N 1
ATOM 568 C CA . LEU A 1 72 ? -12.943 -12.719 46.388 1.00 93.12 72 LEU A CA 1
ATOM 569 C C . LEU A 1 72 ? -13.694 -12.080 47.565 1.00 93.12 72 LEU A C 1
ATOM 571 O O . LEU A 1 72 ? -13.787 -12.690 48.626 1.00 93.12 72 LEU A O 1
ATOM 575 N N . GLN A 1 73 ? -14.265 -10.885 47.384 1.00 90.06 73 GLN A N 1
ATOM 576 C CA . GLN A 1 73 ? -15.073 -10.235 48.422 1.00 90.06 73 GLN A CA 1
ATOM 577 C C . GLN A 1 73 ? -16.299 -11.072 48.798 1.00 90.06 73 GLN A C 1
ATOM 579 O O . GLN A 1 73 ? -16.608 -11.189 49.980 1.00 90.06 73 GLN A O 1
ATOM 584 N N . LEU A 1 74 ? -16.963 -11.686 47.814 1.00 88.12 74 LEU A N 1
ATOM 585 C CA . LEU A 1 74 ? -18.099 -12.579 48.057 1.00 88.12 74 LEU A CA 1
ATOM 586 C C . LEU A 1 74 ? -17.706 -13.832 48.853 1.00 88.12 74 LEU A C 1
ATOM 588 O O . LEU A 1 74 ? -18.518 -14.329 49.625 1.00 88.12 74 LEU A O 1
ATOM 592 N N . VAL A 1 75 ? -16.483 -14.338 48.669 1.00 90.50 75 VAL A N 1
ATOM 593 C CA . VAL A 1 75 ? -15.988 -15.545 49.350 1.00 90.50 75 VAL A CA 1
ATOM 594 C C . VAL A 1 75 ? -15.438 -15.242 50.749 1.00 90.50 75 VAL A C 1
ATOM 596 O O . VAL A 1 75 ? -15.630 -16.042 51.660 1.00 90.50 75 VAL A O 1
ATOM 599 N N . LEU A 1 76 ? -14.731 -14.121 50.928 1.00 89.00 76 LEU A N 1
ATOM 600 C CA . LEU A 1 76 ? -14.016 -13.805 52.172 1.00 89.00 76 LEU A CA 1
ATOM 601 C C . LEU A 1 76 ? -14.866 -13.083 53.227 1.00 89.00 76 LEU A C 1
ATOM 603 O O . LEU A 1 76 ? -14.503 -13.110 54.403 1.00 89.00 76 LEU A O 1
ATOM 607 N N . LEU A 1 77 ? -15.956 -12.409 52.846 1.00 81.25 77 LEU A N 1
ATOM 608 C CA . LEU A 1 77 ? -16.826 -11.755 53.823 1.00 81.25 77 LEU A CA 1
ATOM 609 C C . LEU A 1 77 ? -17.657 -12.813 54.584 1.00 81.25 77 LEU A C 1
ATOM 611 O O . LEU A 1 77 ? -18.257 -13.681 53.950 1.00 81.25 77 LEU A O 1
ATOM 615 N N . PRO A 1 78 ? -17.711 -12.760 55.934 1.00 70.69 78 PRO A N 1
ATOM 616 C CA . PRO A 1 78 ? -18.568 -13.639 56.739 1.00 70.69 78 PRO A CA 1
ATOM 617 C C . PRO A 1 78 ? -20.049 -13.444 56.362 1.00 70.69 78 PRO A C 1
ATOM 619 O O . PRO A 1 78 ? -20.356 -12.456 55.707 1.00 70.69 78 PRO A O 1
ATOM 622 N N . PRO A 1 79 ? -20.980 -14.331 56.764 1.00 69.12 79 PRO A N 1
ATOM 623 C CA . PRO A 1 79 ? -22.361 -14.325 56.270 1.00 69.12 79 PRO A CA 1
ATOM 624 C C . PRO A 1 79 ? -23.179 -13.141 56.823 1.00 69.12 79 PRO A C 1
ATOM 626 O O . PRO A 1 79 ? -23.659 -13.180 57.956 1.00 69.12 79 PRO A O 1
ATOM 629 N N . PRO A 1 80 ? -23.367 -12.082 56.023 1.00 75.62 80 PRO A N 1
ATOM 630 C CA . PRO A 1 80 ? -24.705 -11.673 55.605 1.00 75.62 80 PRO A CA 1
ATOM 631 C C . PRO A 1 80 ? -24.850 -11.743 54.070 1.00 75.62 80 PRO A C 1
ATOM 633 O O . PRO A 1 80 ? -23.869 -11.992 53.367 1.00 75.62 80 PRO A O 1
ATOM 636 N N . PRO A 1 81 ? -26.063 -11.560 53.508 1.00 78.25 81 PRO A N 1
ATOM 637 C CA . PRO A 1 81 ? -26.234 -11.484 52.059 1.00 78.25 81 PRO A CA 1
ATOM 638 C C . PRO A 1 81 ? -25.304 -10.424 51.448 1.00 78.25 81 PRO A C 1
ATOM 640 O O . PRO A 1 81 ? -25.116 -9.357 52.045 1.00 78.25 81 PRO A O 1
ATOM 643 N N . PRO A 1 82 ? -24.732 -10.689 50.260 1.00 82.06 82 PRO A N 1
ATOM 644 C CA . PRO A 1 82 ? -23.825 -9.751 49.627 1.00 82.06 82 PRO A CA 1
ATOM 645 C C . PRO A 1 82 ? -24.539 -8.420 49.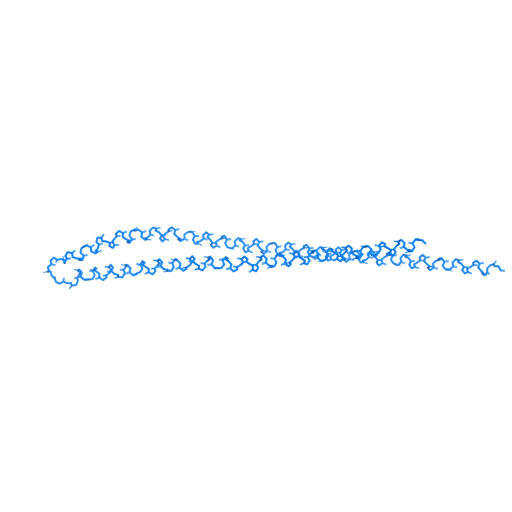373 1.00 82.06 82 PRO A C 1
ATOM 647 O O . PRO A 1 82 ? -25.713 -8.410 48.985 1.00 82.06 82 PRO A O 1
ATOM 650 N N . PRO A 1 83 ? -23.857 -7.281 49.572 1.00 86.62 83 PRO A N 1
ATOM 651 C CA . PRO A 1 83 ? -24.465 -5.983 49.345 1.00 86.62 83 PRO A CA 1
ATOM 652 C C . PRO A 1 83 ? -24.969 -5.884 47.896 1.00 86.62 83 PRO A C 1
ATOM 654 O O . PRO A 1 83 ? -24.258 -6.284 46.967 1.00 86.62 83 PRO A O 1
ATOM 657 N N . PRO A 1 84 ? -26.155 -5.291 47.660 1.00 90.00 84 PRO A N 1
ATOM 658 C CA . PRO A 1 84 ? -26.784 -5.249 46.336 1.00 90.00 84 PRO A CA 1
ATOM 659 C C . PRO A 1 84 ? -25.899 -4.576 45.278 1.00 90.00 84 PRO A C 1
ATOM 661 O O . PRO A 1 84 ? -25.974 -4.904 44.098 1.00 90.00 84 PRO A O 1
ATOM 664 N N . ARG A 1 85 ? -24.999 -3.679 45.702 1.00 91.44 85 ARG A N 1
ATOM 665 C CA . ARG A 1 85 ? -24.004 -3.040 44.830 1.00 91.44 85 ARG A CA 1
ATOM 666 C C . ARG A 1 85 ? -23.059 -4.046 44.161 1.00 91.44 85 ARG A C 1
ATOM 668 O O . ARG A 1 85 ? -22.742 -3.860 42.992 1.00 91.44 85 ARG A O 1
ATOM 675 N N . LEU A 1 86 ? -22.635 -5.103 44.863 1.00 90.25 86 LEU A N 1
ATOM 676 C CA . LEU A 1 86 ? -21.758 -6.131 44.285 1.00 90.25 86 LEU A CA 1
ATOM 677 C C . LEU A 1 86 ? -22.505 -6.997 43.270 1.00 90.25 86 LEU A C 1
ATOM 679 O O . LEU A 1 86 ? -21.950 -7.314 42.222 1.00 90.25 86 LEU A O 1
ATOM 683 N N . LEU A 1 87 ? -23.774 -7.317 43.542 1.00 91.81 87 LEU A N 1
ATOM 684 C CA . LEU A 1 87 ? -24.622 -8.055 42.603 1.00 91.81 87 LEU A CA 1
ATOM 685 C C . LEU A 1 87 ? -24.859 -7.258 41.313 1.00 91.81 87 LEU A C 1
ATOM 687 O O . LEU A 1 87 ? -24.730 -7.810 40.225 1.00 91.81 87 LEU A O 1
ATOM 691 N N . LEU A 1 88 ? -25.138 -5.953 41.425 1.00 94.94 88 LEU A N 1
ATOM 692 C CA . LEU A 1 88 ? -25.279 -5.064 40.267 1.00 94.94 88 LEU A CA 1
ATOM 693 C C . LEU A 1 88 ? -23.981 -4.957 39.460 1.00 94.94 88 LEU A C 1
ATOM 695 O O . LEU A 1 88 ? -24.014 -4.987 38.233 1.00 94.94 88 LEU A O 1
ATOM 699 N N . LEU A 1 89 ? -22.836 -4.857 40.134 1.00 94.94 89 LEU A N 1
ATOM 700 C CA . LEU A 1 89 ? -21.543 -4.798 39.463 1.00 94.94 89 LEU A CA 1
ATOM 701 C C . LEU A 1 89 ? -21.241 -6.113 38.730 1.00 94.94 89 LEU A C 1
ATOM 703 O O . LEU A 1 89 ? -20.846 -6.072 37.569 1.00 94.94 89 LEU A O 1
ATOM 707 N N . LEU A 1 90 ? -21.496 -7.273 39.343 1.00 94.44 90 LEU A N 1
ATOM 708 C CA . LEU A 1 90 ? -21.349 -8.573 38.679 1.00 94.44 90 LEU A CA 1
ATOM 709 C C . LEU A 1 90 ? -22.277 -8.698 37.462 1.00 94.44 90 LEU A C 1
ATOM 711 O O . LEU A 1 90 ? -21.840 -9.144 36.400 1.00 94.44 90 LEU A O 1
ATOM 715 N N . LEU A 1 91 ? -23.526 -8.241 37.596 1.00 96.12 91 LEU A N 1
ATOM 716 C CA . LEU A 1 91 ? -24.504 -8.201 36.508 1.00 96.12 91 LEU A CA 1
ATOM 717 C C . LEU A 1 91 ? -24.040 -7.327 35.334 1.00 96.12 91 LEU A C 1
ATOM 719 O O . LEU A 1 91 ? -24.382 -7.630 34.199 1.00 96.12 91 LEU A O 1
ATOM 723 N N . LEU A 1 92 ? -23.262 -6.270 35.584 1.00 96.75 92 LEU A N 1
ATOM 724 C CA . LEU A 1 92 ? -22.695 -5.414 34.537 1.00 96.75 92 LEU A CA 1
ATOM 725 C C . LEU A 1 92 ? -21.405 -5.984 33.933 1.00 96.75 92 LEU A C 1
ATOM 727 O O . LEU A 1 92 ? -21.214 -5.918 32.718 1.00 96.75 92 LEU A O 1
ATOM 731 N N . LEU A 1 93 ? -20.517 -6.552 34.754 1.00 96.12 93 LEU A N 1
ATOM 732 C CA . LEU A 1 93 ? -19.234 -7.079 34.283 1.00 96.12 93 LEU A CA 1
ATOM 733 C C . LEU A 1 93 ? -19.385 -8.328 33.420 1.00 96.12 93 LEU A C 1
ATOM 735 O O . LEU A 1 93 ? -18.643 -8.481 32.452 1.00 96.12 93 LEU A O 1
ATOM 739 N N . LEU A 1 94 ? -20.325 -9.217 33.750 1.00 95.62 94 LEU A N 1
ATOM 740 C CA . LEU A 1 94 ? -20.477 -10.481 33.034 1.00 95.62 94 LEU A CA 1
ATOM 741 C C . LEU A 1 94 ? -20.871 -10.280 31.552 1.00 95.62 94 LEU A C 1
ATOM 743 O O . LEU A 1 94 ? -20.181 -10.833 30.695 1.00 95.62 94 LEU A O 1
ATOM 747 N N . PRO A 1 95 ? -21.890 -9.467 31.199 1.00 97.00 95 PRO A N 1
ATOM 748 C CA . PRO A 1 95 ? -22.194 -9.145 29.805 1.00 97.00 95 PRO A CA 1
ATOM 749 C C . PRO A 1 95 ? -21.044 -8.442 29.085 1.00 97.00 95 PRO A C 1
ATOM 751 O O . PRO A 1 95 ? -20.803 -8.710 27.911 1.00 97.00 95 PRO A O 1
ATOM 754 N N . LEU A 1 96 ? -20.313 -7.564 29.780 1.00 96.44 96 LEU A N 1
ATOM 755 C CA . LEU A 1 96 ? -19.170 -6.866 29.198 1.00 96.44 96 LEU A CA 1
ATOM 756 C C . LEU A 1 96 ? -18.043 -7.852 28.844 1.00 96.44 96 LEU A C 1
ATOM 758 O O . LEU A 1 96 ? -17.509 -7.793 27.738 1.00 96.44 96 LEU A O 1
ATOM 762 N N . LEU A 1 97 ? -17.736 -8.813 29.724 1.00 96.56 97 LEU A N 1
ATOM 763 C CA . LEU A 1 97 ? -16.805 -9.911 29.435 1.00 96.56 97 LEU A CA 1
ATOM 764 C C . LEU A 1 97 ? -17.287 -10.754 28.253 1.00 96.56 97 LEU A C 1
ATOM 766 O O . LEU A 1 97 ? -16.513 -11.043 27.338 1.00 96.56 97 LEU A O 1
ATOM 770 N N . LEU A 1 98 ? -18.570 -11.125 28.274 1.00 96.56 98 LEU A N 1
ATOM 771 C CA . LEU A 1 98 ? -19.201 -11.934 27.236 1.00 96.56 98 LEU A CA 1
ATOM 772 C C . LEU A 1 98 ? -19.151 -11.251 25.866 1.00 96.56 98 LEU A C 1
ATOM 774 O O . LEU A 1 98 ? -19.067 -11.944 24.860 1.00 96.56 98 LEU A O 1
ATOM 778 N N . LEU A 1 99 ? -19.179 -9.918 25.818 1.00 96.25 99 LEU A N 1
ATOM 779 C CA . LEU A 1 99 ? -19.057 -9.137 24.589 1.00 96.25 99 LEU A CA 1
ATOM 780 C C . LEU A 1 99 ? -17.598 -8.975 24.135 1.00 96.25 99 LEU A C 1
ATOM 782 O O . LEU A 1 99 ? -17.314 -9.038 22.939 1.00 96.25 99 LEU A O 1
ATOM 786 N N . LEU A 1 100 ? -16.658 -8.789 25.065 1.00 95.06 100 LEU A N 1
ATOM 787 C CA . LEU A 1 100 ? -15.241 -8.589 24.735 1.00 95.06 100 LEU A CA 1
ATOM 788 C C . LEU A 1 100 ? -14.559 -9.864 24.226 1.00 95.06 100 LEU A C 1
ATOM 790 O O . LEU A 1 100 ? -13.724 -9.791 23.326 1.00 95.06 100 LEU A O 1
ATOM 794 N N . LEU A 1 101 ? -14.911 -11.030 24.769 1.00 94.88 101 LEU A N 1
ATOM 795 C CA . LEU A 1 101 ? -14.322 -12.306 24.359 1.00 94.88 101 LEU A CA 1
ATOM 796 C C . LEU A 1 101 ? -14.513 -12.629 22.857 1.00 94.88 101 LEU A C 1
ATOM 798 O O . LEU A 1 101 ? -13.512 -12.904 22.191 1.00 94.88 101 LEU A O 1
ATOM 802 N N . PRO A 1 102 ? -15.730 -12.584 22.277 1.00 95.81 102 PRO A N 1
ATOM 803 C CA . PRO A 1 102 ? -15.923 -12.826 20.849 1.00 95.81 102 PRO A CA 1
ATOM 804 C C . PRO A 1 102 ? -15.281 -11.737 19.987 1.00 95.81 102 PRO A C 1
ATOM 806 O O . PRO A 1 102 ? -14.798 -12.044 18.901 1.00 95.81 102 PRO A O 1
ATOM 809 N N . LEU A 1 103 ? -15.214 -10.489 20.468 1.00 94.25 103 LEU A N 1
ATOM 810 C CA . LEU A 1 103 ? -14.498 -9.419 19.771 1.00 94.25 103 LEU A CA 1
ATOM 811 C C . LEU A 1 103 ? -12.999 -9.740 19.654 1.00 94.25 103 LEU A C 1
ATOM 813 O O . LEU A 1 103 ? -12.437 -9.633 18.567 1.00 94.25 103 LEU A O 1
ATOM 817 N N . LEU A 1 104 ? -12.366 -10.183 20.747 1.00 95.00 104 LEU A N 1
ATOM 818 C CA . LEU A 1 104 ? -10.970 -10.636 20.748 1.00 95.00 104 LEU A CA 1
ATOM 819 C C . LEU A 1 104 ? -10.777 -11.822 19.792 1.00 95.00 104 LEU A C 1
ATOM 821 O O . LEU A 1 104 ? -9.842 -11.828 18.990 1.00 95.00 104 LEU A O 1
ATOM 825 N N . LEU A 1 105 ? -11.681 -12.805 19.858 1.00 94.62 105 LEU A N 1
ATOM 826 C CA . LEU A 1 105 ? -11.644 -13.992 19.007 1.00 94.62 105 LEU A CA 1
ATOM 827 C C . LEU A 1 105 ? -11.767 -13.640 17.521 1.00 94.62 105 LEU A C 1
ATOM 829 O O . LEU A 1 105 ? -11.127 -14.287 16.703 1.00 94.62 105 LEU A O 1
ATOM 833 N N . LEU A 1 106 ? -12.558 -12.624 17.175 1.00 93.81 106 LEU A N 1
ATOM 834 C CA . LEU A 1 106 ? -12.715 -12.136 15.806 1.00 93.81 106 LEU A CA 1
ATOM 835 C C . LEU A 1 106 ? -11.516 -11.296 15.346 1.00 93.81 106 LEU A C 1
ATOM 837 O O . LEU A 1 106 ? -11.130 -11.357 14.180 1.00 93.81 106 LEU A O 1
ATOM 841 N N . LEU A 1 107 ? -10.892 -10.536 16.247 1.00 91.44 107 LEU A N 1
ATOM 842 C CA . LEU A 1 107 ? -9.746 -9.690 15.913 1.00 91.44 107 LEU A CA 1
ATOM 843 C C . LEU A 1 107 ? -8.478 -10.510 15.632 1.00 91.44 107 LEU A C 1
ATOM 845 O O . LEU A 1 107 ? -7.702 -10.155 14.747 1.00 91.44 107 LEU A O 1
ATOM 849 N N . LEU A 1 108 ? -8.280 -11.630 16.331 1.00 91.69 108 LEU A N 1
ATOM 850 C CA . LEU A 1 108 ? -7.120 -12.505 16.141 1.00 91.69 108 LEU A CA 1
ATOM 851 C C . LEU A 1 108 ? -6.943 -13.023 14.690 1.00 91.69 108 LEU A C 1
ATOM 853 O O . LEU A 1 108 ? -5.859 -12.832 14.133 1.00 91.69 108 LEU A O 1
ATOM 857 N N . PRO A 1 109 ? -7.945 -13.646 14.034 1.00 94.56 109 PRO A N 1
ATOM 858 C CA . PRO A 1 109 ? -7.814 -14.093 12.650 1.00 94.56 109 PRO A CA 1
ATOM 859 C C . PRO A 1 109 ? -7.670 -12.923 11.673 1.00 94.56 109 PRO A C 1
ATOM 861 O O . PRO A 1 109 ? -6.969 -13.068 10.676 1.00 94.56 109 PRO A O 1
ATOM 864 N N . LEU A 1 110 ? -8.264 -11.757 11.957 1.00 89.56 110 LEU A N 1
ATOM 865 C CA . LEU A 1 110 ? -8.052 -10.551 11.148 1.00 89.56 110 LEU A CA 1
ATOM 866 C C . LEU A 1 110 ? -6.594 -10.081 11.205 1.00 89.56 110 LEU A C 1
ATOM 868 O O . LEU A 1 110 ? -6.019 -9.745 10.172 1.00 89.56 110 LEU A O 1
ATOM 872 N N . LEU A 1 111 ? -5.974 -10.104 12.388 1.00 91.25 111 LEU A N 1
ATOM 873 C CA . LEU A 1 111 ? -4.555 -9.793 12.552 1.00 91.25 111 LEU A CA 1
ATOM 874 C C . LEU A 1 111 ? -3.668 -10.800 11.810 1.00 91.25 111 LEU A C 1
ATOM 876 O O . LEU A 1 111 ? -2.731 -10.397 11.123 1.00 91.25 111 LEU A O 1
ATOM 880 N N . LEU A 1 112 ? -3.989 -12.093 11.883 1.00 92.94 112 LEU A N 1
ATOM 881 C CA . LEU A 1 112 ? -3.273 -13.125 11.132 1.00 92.94 112 LEU A CA 1
ATOM 882 C C . LEU A 1 112 ? -3.419 -12.941 9.614 1.00 92.94 112 LEU A C 1
ATOM 884 O O . LEU A 1 112 ? -2.434 -13.049 8.886 1.00 92.94 112 LEU A O 1
ATOM 888 N N . LEU A 1 113 ? -4.621 -12.615 9.135 1.00 92.38 113 LEU A N 1
ATOM 889 C CA . LEU A 1 113 ? -4.870 -12.310 7.727 1.00 92.38 113 LEU A CA 1
ATOM 890 C C . LEU A 1 113 ? -4.067 -11.085 7.272 1.00 92.38 113 LEU A C 1
ATOM 892 O O . LEU A 1 113 ? -3.454 -11.123 6.207 1.00 92.38 113 LEU A O 1
ATOM 896 N N . LEU A 1 114 ? -4.031 -10.019 8.078 1.00 88.75 114 LEU A N 1
ATOM 897 C CA . LEU A 1 114 ? -3.240 -8.828 7.772 1.00 88.75 114 LEU A CA 1
ATOM 898 C C . LEU A 1 114 ? -1.745 -9.158 7.704 1.00 88.75 114 LEU A C 1
ATOM 900 O O . LEU A 1 114 ? -1.062 -8.707 6.787 1.00 88.75 114 LEU A O 1
ATOM 904 N N . LEU A 1 115 ? -1.241 -9.966 8.639 1.00 89.56 115 LEU A N 1
ATOM 905 C CA . LEU A 1 115 ? 0.149 -10.418 8.636 1.00 89.56 115 LEU A CA 1
ATOM 906 C C . LEU A 1 115 ? 0.472 -11.231 7.374 1.00 89.56 115 LEU A C 1
ATOM 908 O O . LEU A 1 115 ? 1.511 -11.016 6.752 1.00 89.56 115 LEU A O 1
ATOM 912 N N . LEU A 1 116 ? -0.427 -12.131 6.967 1.00 94.50 116 LEU A N 1
ATOM 913 C CA . LEU A 1 116 ? -0.279 -12.901 5.733 1.00 94.50 116 LEU A CA 1
ATOM 914 C C . LEU A 1 116 ? -0.269 -11.989 4.499 1.00 94.50 116 LEU A C 1
ATOM 916 O O . LEU A 1 116 ? 0.564 -12.166 3.614 1.00 94.50 116 LEU A O 1
ATOM 920 N N . LEU A 1 117 ? -1.163 -10.999 4.447 1.00 88.69 117 LEU A N 1
ATOM 921 C CA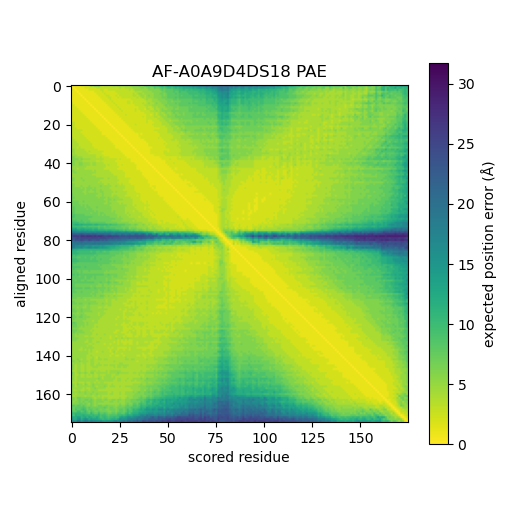 . LEU A 1 117 ? -1.214 -10.018 3.364 1.00 88.69 117 LEU A CA 1
ATOM 922 C C . LEU A 1 117 ? 0.071 -9.180 3.300 1.00 88.69 117 LEU A C 1
ATOM 924 O O . LEU A 1 117 ? 0.604 -8.961 2.215 1.00 88.69 117 LEU A O 1
ATOM 928 N N . LEU A 1 118 ? 0.603 -8.764 4.451 1.00 89.38 118 LEU A N 1
ATOM 929 C CA . LEU A 1 118 ? 1.883 -8.064 4.538 1.00 89.38 118 LEU A CA 1
ATOM 930 C C . LEU A 1 118 ? 3.027 -8.927 3.992 1.00 89.38 118 LEU A C 1
ATOM 932 O O . LEU A 1 118 ? 3.836 -8.447 3.199 1.00 89.38 118 LEU A O 1
ATOM 936 N N . LEU A 1 119 ? 3.076 -10.204 4.380 1.00 90.62 119 LEU A N 1
ATOM 937 C CA . LEU A 1 119 ? 4.074 -11.152 3.886 1.00 90.62 119 LEU A CA 1
ATOM 938 C C . LEU A 1 119 ? 3.958 -11.352 2.370 1.00 90.62 119 LEU A C 1
ATOM 940 O O . LEU A 1 119 ? 4.967 -11.328 1.668 1.00 90.62 119 LEU A O 1
ATOM 944 N N . LEU A 1 120 ? 2.736 -11.517 1.858 1.00 92.62 120 LEU A N 1
ATOM 945 C CA . LEU A 1 120 ? 2.479 -11.657 0.427 1.00 92.62 120 LEU A CA 1
ATOM 946 C C . LEU A 1 120 ? 2.941 -10.417 -0.342 1.00 92.62 120 LEU A C 1
ATOM 948 O O . LEU A 1 120 ? 3.574 -10.544 -1.388 1.00 92.62 120 LEU A O 1
ATOM 952 N N . LEU A 1 121 ? 2.659 -9.223 0.177 1.00 88.81 121 LEU A N 1
ATOM 953 C CA . LEU A 1 121 ? 3.096 -7.982 -0.447 1.00 88.81 121 LEU A CA 1
ATOM 954 C C . LEU A 1 121 ? 4.624 -7.858 -0.444 1.00 88.81 121 LEU A C 1
ATOM 956 O O . LEU A 1 121 ? 5.203 -7.474 -1.457 1.00 88.81 121 LEU A O 1
ATOM 960 N N . LEU A 1 122 ? 5.282 -8.214 0.662 1.00 87.94 122 LEU A N 1
ATOM 961 C CA . LEU A 1 122 ? 6.742 -8.243 0.739 1.00 87.94 122 LEU A CA 1
ATOM 962 C C . LEU A 1 122 ? 7.334 -9.220 -0.287 1.00 87.94 122 LEU A C 1
ATOM 964 O O . LEU A 1 122 ? 8.316 -8.897 -0.954 1.00 87.94 122 LEU A O 1
ATOM 968 N N . LEU A 1 123 ? 6.721 -10.394 -0.453 1.00 92.31 123 LEU A N 1
ATOM 969 C CA . LEU A 1 123 ? 7.129 -11.373 -1.458 1.00 92.31 123 LEU A CA 1
ATOM 970 C C . LEU A 1 12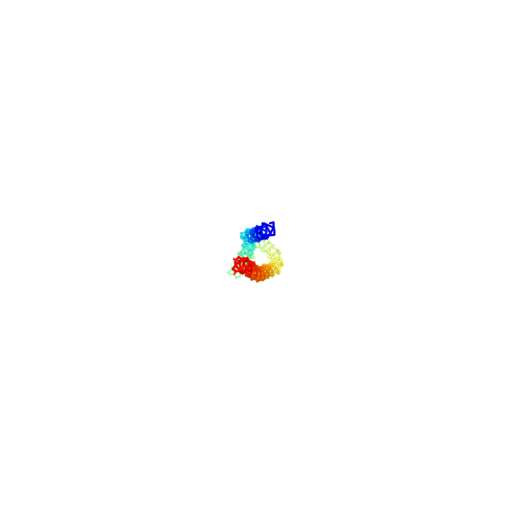3 ? 6.932 -10.841 -2.883 1.00 92.31 123 LEU A C 1
ATOM 972 O O . LEU A 1 123 ? 7.824 -10.983 -3.716 1.00 92.31 123 LEU A O 1
ATOM 976 N N . LEU A 1 124 ? 5.790 -10.208 -3.165 1.00 88.94 124 LEU A N 1
ATOM 977 C CA . LEU A 1 124 ? 5.511 -9.588 -4.461 1.00 88.94 124 LEU A CA 1
ATOM 978 C C . LEU A 1 124 ? 6.539 -8.499 -4.781 1.00 88.94 124 LEU A C 1
ATOM 980 O O . LEU A 1 124 ? 7.047 -8.434 -5.897 1.00 88.94 124 LEU A O 1
ATOM 984 N N . LEU A 1 125 ? 6.875 -7.674 -3.791 1.00 86.94 125 LEU A N 1
ATOM 985 C CA . LEU A 1 125 ? 7.906 -6.655 -3.913 1.00 86.94 125 LEU A CA 1
ATOM 986 C C . LEU A 1 125 ? 9.271 -7.280 -4.228 1.00 86.94 125 LEU A C 1
ATOM 988 O O . LEU A 1 125 ? 9.958 -6.819 -5.138 1.00 86.94 125 LEU A O 1
ATOM 992 N N . LEU A 1 126 ? 9.655 -8.333 -3.505 1.00 88.75 126 LEU A N 1
ATOM 993 C CA . LEU A 1 126 ? 10.907 -9.048 -3.744 1.00 88.75 126 LEU A CA 1
ATOM 994 C C . LEU A 1 126 ? 10.951 -9.631 -5.162 1.00 88.75 126 LEU A C 1
ATOM 996 O O . LEU A 1 126 ? 11.961 -9.501 -5.851 1.00 88.75 126 LEU A O 1
ATOM 1000 N N . LEU A 1 127 ? 9.852 -10.239 -5.613 1.00 93.06 127 LEU A N 1
ATOM 1001 C CA . LEU A 1 127 ? 9.729 -10.778 -6.964 1.00 93.06 127 LEU A CA 1
ATOM 1002 C C . LEU A 1 127 ? 9.868 -9.676 -8.018 1.00 93.06 127 LEU A C 1
ATOM 1004 O O . LEU A 1 127 ? 10.571 -9.856 -9.009 1.00 93.06 127 LEU A O 1
ATOM 1008 N N . LEU A 1 128 ? 9.227 -8.529 -7.802 1.00 87.69 128 LEU A N 1
ATOM 1009 C CA . LEU A 1 128 ? 9.311 -7.393 -8.710 1.00 87.69 128 LEU A CA 1
ATOM 1010 C C . LEU A 1 128 ? 10.738 -6.834 -8.763 1.00 87.69 128 LEU A C 1
ATOM 1012 O O . LEU A 1 128 ? 11.243 -6.558 -9.850 1.00 87.69 128 LEU A O 1
ATOM 1016 N N . LEU A 1 129 ? 11.419 -6.737 -7.620 1.00 86.69 129 LEU A N 1
ATOM 1017 C CA . LEU A 1 129 ? 12.829 -6.355 -7.559 1.00 86.69 129 LEU A CA 1
ATOM 1018 C C . LEU A 1 129 ? 13.716 -7.349 -8.324 1.00 86.69 129 LEU A C 1
ATOM 1020 O O . LEU A 1 129 ? 14.591 -6.931 -9.078 1.00 86.69 129 LEU A O 1
ATOM 1024 N N . LEU A 1 130 ? 13.475 -8.654 -8.170 1.00 91.56 130 LEU A N 1
ATOM 1025 C CA . LEU A 1 130 ? 14.199 -9.700 -8.894 1.00 91.56 130 LEU A CA 1
ATOM 1026 C C . LEU A 1 130 ? 13.972 -9.599 -10.408 1.00 91.56 130 LEU A C 1
ATOM 1028 O O . LEU A 1 130 ? 14.923 -9.686 -11.181 1.00 91.56 130 LEU A O 1
ATOM 1032 N N . LEU A 1 131 ? 12.726 -9.390 -10.837 1.00 88.81 131 LEU A N 1
ATOM 1033 C CA . LEU A 1 131 ? 12.382 -9.203 -12.245 1.00 88.81 131 LEU A CA 1
ATOM 1034 C C . LEU A 1 131 ? 13.065 -7.957 -12.818 1.00 88.81 131 LEU A C 1
ATOM 1036 O O . LEU A 1 131 ? 13.603 -8.000 -13.922 1.00 88.81 131 LEU A O 1
ATOM 1040 N N . LEU A 1 132 ? 13.098 -6.863 -12.056 1.00 86.31 132 LEU A N 1
ATOM 1041 C CA . LEU A 1 132 ? 13.808 -5.653 -12.450 1.00 86.31 132 LEU A CA 1
ATOM 1042 C C . LEU A 1 132 ? 15.318 -5.892 -12.564 1.00 86.31 132 LEU A C 1
ATOM 1044 O O . LEU A 1 132 ? 15.937 -5.436 -13.521 1.00 86.31 132 LEU A O 1
ATOM 1048 N N . LEU A 1 133 ? 15.910 -6.632 -11.624 1.00 87.44 133 LEU A N 1
ATOM 1049 C CA . LEU A 1 133 ? 17.320 -7.014 -11.678 1.00 87.44 133 LEU A CA 1
ATOM 1050 C C . LEU A 1 133 ? 17.621 -7.871 -12.914 1.00 87.44 133 LEU A C 1
ATOM 1052 O O . LEU A 1 133 ? 18.625 -7.650 -13.588 1.00 87.44 133 LEU A O 1
ATOM 1056 N N . LEU A 1 134 ? 16.745 -8.822 -13.240 1.00 91.94 134 LEU A N 1
ATOM 1057 C CA . LEU A 1 134 ? 16.869 -9.635 -14.446 1.00 91.94 134 LEU A CA 1
ATOM 1058 C C . LEU A 1 134 ? 16.774 -8.772 -15.711 1.00 91.94 134 LEU A C 1
ATOM 1060 O O . LEU A 1 134 ? 17.572 -8.943 -16.630 1.00 91.94 134 LEU A O 1
ATOM 1064 N N . LEU A 1 135 ? 15.833 -7.825 -15.751 1.00 85.81 135 LEU A N 1
ATOM 1065 C CA . LEU A 1 135 ? 15.697 -6.876 -16.855 1.00 85.81 135 LEU A CA 1
ATOM 1066 C C . LEU A 1 135 ? 16.958 -6.015 -17.010 1.00 85.81 135 LEU A C 1
ATOM 1068 O O . LEU A 1 135 ? 17.437 -5.828 -18.126 1.00 85.81 135 LEU A O 1
ATOM 1072 N N . LEU A 1 136 ? 17.520 -5.534 -15.899 1.00 85.81 136 LEU A N 1
ATOM 1073 C CA . LEU A 1 136 ? 18.784 -4.802 -15.876 1.00 85.81 136 LEU A CA 1
ATOM 1074 C C . LEU A 1 136 ? 19.925 -5.659 -16.440 1.00 85.81 136 LEU A C 1
ATOM 1076 O O . LEU A 1 136 ? 20.673 -5.187 -17.291 1.00 85.81 136 LEU A O 1
ATOM 1080 N N . LEU A 1 137 ? 20.044 -6.918 -16.010 1.00 89.56 137 LEU A N 1
ATOM 1081 C CA . LEU A 1 137 ? 21.052 -7.849 -16.523 1.00 89.56 137 LEU A CA 1
ATOM 1082 C C . LEU A 1 137 ? 20.900 -8.058 -18.035 1.00 89.56 137 LEU A C 1
ATOM 1084 O O . LEU A 1 137 ? 21.878 -7.971 -18.774 1.00 89.56 137 LEU A O 1
ATOM 1088 N N . LEU A 1 138 ? 19.675 -8.301 -18.504 1.00 89.50 138 LEU A N 1
ATOM 1089 C CA . LEU A 1 138 ? 19.385 -8.472 -19.925 1.00 89.50 138 LEU A CA 1
ATOM 1090 C C . LEU A 1 138 ? 19.760 -7.220 -20.722 1.00 89.50 138 LEU A C 1
ATOM 1092 O O . LEU A 1 138 ? 20.358 -7.323 -21.792 1.00 89.50 138 LEU A O 1
ATOM 1096 N N . LEU A 1 139 ? 19.451 -6.038 -20.189 1.00 84.12 139 LEU A N 1
ATOM 1097 C CA . LEU A 1 139 ? 19.832 -4.778 -20.808 1.00 84.12 139 LEU A CA 1
ATOM 1098 C C . LEU A 1 139 ? 21.355 -4.620 -20.878 1.00 84.12 139 LEU A C 1
ATOM 1100 O O . LEU A 1 139 ? 21.869 -4.196 -21.909 1.00 84.12 139 LEU A O 1
ATOM 1104 N N . LEU A 1 140 ? 22.081 -4.976 -19.816 1.00 85.94 140 LEU A N 1
ATOM 1105 C CA . LEU A 1 140 ? 23.545 -4.950 -19.808 1.00 85.94 140 LEU A CA 1
ATOM 1106 C C . LEU A 1 140 ? 24.135 -5.903 -20.856 1.00 85.94 140 LEU A C 1
ATOM 1108 O O . LEU A 1 140 ? 25.081 -5.536 -21.551 1.00 85.94 140 LEU A O 1
ATOM 1112 N N . LEU A 1 141 ? 23.555 -7.093 -21.024 1.00 90.31 141 LEU A N 1
ATOM 1113 C CA . LEU A 1 141 ? 23.954 -8.029 -22.079 1.00 90.31 141 LEU A CA 1
ATOM 1114 C C . LEU A 1 141 ? 23.681 -7.459 -23.475 1.00 90.31 141 LEU A C 1
ATOM 1116 O O . LEU A 1 141 ? 24.543 -7.532 -24.351 1.00 90.31 141 LEU A O 1
ATOM 1120 N N . LEU A 1 142 ? 22.509 -6.854 -23.684 1.00 86.06 142 LEU A N 1
ATOM 1121 C CA . LEU A 1 142 ? 22.165 -6.199 -24.946 1.00 86.06 142 LEU A CA 1
ATOM 1122 C C . LEU A 1 142 ? 23.134 -5.051 -25.255 1.00 86.06 142 LEU A C 1
ATOM 1124 O O . LEU A 1 142 ? 23.613 -4.931 -26.381 1.00 86.06 142 LEU A O 1
ATOM 1128 N N . LEU A 1 143 ? 23.460 -4.242 -24.247 1.00 84.44 143 LEU A N 1
ATOM 1129 C CA . LEU A 1 143 ? 24.461 -3.185 -24.328 1.00 84.44 143 LEU A CA 1
ATOM 1130 C C . LEU A 1 143 ? 25.828 -3.751 -24.737 1.00 84.44 143 LEU A C 1
ATOM 1132 O O . LEU A 1 143 ? 26.467 -3.213 -25.638 1.00 84.44 143 LEU A O 1
ATOM 1136 N N . GLN A 1 144 ? 26.273 -4.841 -24.113 1.00 89.00 144 GLN A N 1
ATOM 1137 C CA . GLN A 1 144 ? 27.547 -5.477 -24.444 1.00 89.00 144 GLN A CA 1
ATOM 1138 C C . GLN A 1 144 ? 27.572 -5.994 -25.888 1.00 89.00 144 GLN A C 1
ATOM 1140 O O . GLN A 1 144 ? 28.553 -5.778 -26.602 1.00 89.00 144 GLN A O 1
ATOM 1145 N N . LEU A 1 145 ? 26.490 -6.633 -26.339 1.00 89.38 145 LEU A N 1
ATOM 1146 C CA . LEU A 1 145 ? 26.350 -7.083 -27.724 1.00 89.38 145 LEU A CA 1
ATOM 1147 C C . LEU A 1 145 ? 26.417 -5.903 -28.698 1.00 89.38 145 LEU A C 1
ATOM 1149 O O . LEU A 1 145 ? 27.090 -5.977 -29.726 1.00 89.38 145 LEU A O 1
ATOM 1153 N N . LEU A 1 146 ? 25.752 -4.800 -28.356 1.00 84.44 146 LEU A N 1
ATOM 1154 C CA . LEU A 1 146 ? 25.743 -3.594 -29.167 1.00 84.44 146 LEU A CA 1
ATOM 1155 C C . LEU A 1 146 ? 27.139 -2.975 -29.291 1.00 84.44 146 LEU A C 1
ATOM 1157 O O . LEU A 1 146 ? 27.552 -2.607 -30.388 1.00 84.44 146 LEU A O 1
ATOM 1161 N N . LEU A 1 147 ? 27.881 -2.9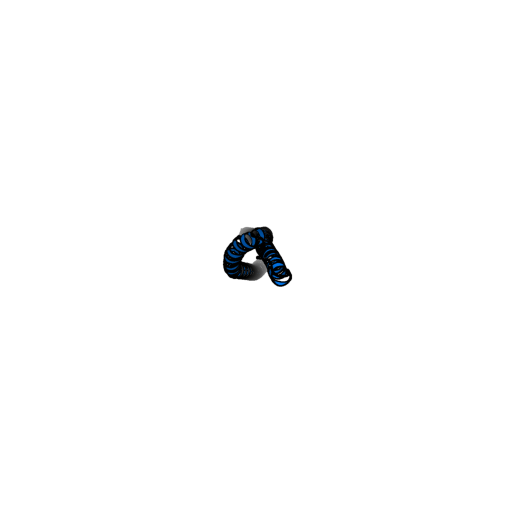06 -28.184 1.00 84.06 147 LEU A N 1
ATOM 1162 C CA . LEU A 1 147 ? 29.270 -2.448 -28.169 1.00 84.06 147 LEU A CA 1
ATOM 1163 C C . LEU A 1 147 ? 30.174 -3.343 -29.025 1.00 84.06 147 LEU A C 1
ATOM 1165 O O . LEU A 1 147 ? 31.028 -2.833 -29.747 1.00 84.06 147 LEU A O 1
ATOM 1169 N N . LEU A 1 148 ? 29.976 -4.663 -28.993 1.00 90.38 148 LEU A N 1
ATOM 1170 C CA . LEU A 1 148 ? 30.731 -5.597 -29.830 1.00 90.38 148 LEU A CA 1
ATOM 1171 C C . LEU A 1 148 ? 30.423 -5.404 -31.318 1.00 90.38 148 LEU A C 1
ATOM 1173 O O . LEU A 1 148 ? 31.343 -5.349 -32.134 1.00 90.38 148 LEU A O 1
ATOM 1177 N N . LEU A 1 149 ? 29.145 -5.257 -31.676 1.00 85.75 149 LEU A N 1
ATOM 1178 C CA . LEU A 1 149 ? 28.738 -4.963 -33.050 1.00 85.75 149 LEU A CA 1
ATOM 1179 C C . LEU A 1 149 ? 29.367 -3.653 -33.535 1.00 85.75 149 LEU A C 1
ATOM 1181 O O . LEU A 1 149 ? 29.852 -3.566 -34.662 1.00 85.75 149 LEU A O 1
ATOM 1185 N N . LEU A 1 150 ? 29.394 -2.648 -32.663 1.00 82.94 150 LEU A N 1
ATOM 1186 C CA . LEU A 1 150 ? 30.004 -1.364 -32.953 1.00 82.94 150 LEU A CA 1
ATOM 1187 C C . LEU A 1 150 ? 31.512 -1.473 -33.191 1.00 82.94 150 LEU A C 1
ATOM 1189 O O . LEU A 1 150 ? 32.026 -0.908 -34.156 1.00 82.94 150 LEU A O 1
ATOM 1193 N N . LEU A 1 151 ? 32.214 -2.224 -32.341 1.00 88.00 151 LEU A N 1
ATOM 1194 C CA . LEU A 1 151 ? 33.636 -2.513 -32.503 1.00 88.00 151 LEU A CA 1
ATOM 1195 C C . LEU A 1 151 ? 33.911 -3.192 -33.853 1.00 88.00 151 LEU A C 1
ATOM 1197 O O . LEU A 1 151 ? 34.842 -2.812 -34.561 1.00 88.00 151 LEU A O 1
ATOM 1201 N N . LEU A 1 152 ? 33.085 -4.170 -34.229 1.00 90.12 152 LEU A N 1
ATOM 1202 C CA . LEU A 1 152 ? 33.214 -4.886 -35.496 1.00 90.12 152 LEU A CA 1
ATOM 1203 C C . LEU A 1 152 ? 32.975 -3.966 -36.701 1.00 90.12 152 LEU A C 1
ATOM 1205 O O . LEU A 1 152 ? 33.731 -4.020 -37.670 1.00 90.12 152 LEU A O 1
ATOM 1209 N N . LEU A 1 153 ? 31.972 -3.087 -36.631 1.00 84.12 153 LEU A N 1
ATOM 1210 C CA . LEU A 1 153 ? 31.717 -2.086 -37.667 1.00 84.12 153 LEU A CA 1
ATOM 1211 C C . LEU A 1 153 ? 32.910 -1.135 -37.829 1.00 84.12 153 LEU A C 1
ATOM 1213 O O . LEU A 1 153 ? 33.318 -0.836 -38.952 1.00 84.12 153 LEU A O 1
ATOM 1217 N N . LEU A 1 154 ? 33.490 -0.685 -36.713 1.00 84.56 154 LEU A N 1
ATOM 1218 C CA . LEU A 1 154 ? 34.677 0.164 -36.720 1.00 84.56 154 LEU A CA 1
ATOM 1219 C C . LEU A 1 154 ? 35.881 -0.562 -37.336 1.00 84.56 154 LEU A C 1
ATOM 1221 O O . LEU A 1 154 ? 36.590 0.018 -38.155 1.00 84.56 154 LEU A O 1
ATOM 1225 N N . LEU A 1 155 ? 36.097 -1.833 -36.989 1.00 90.88 155 LEU A N 1
ATOM 1226 C CA . LEU A 1 155 ? 37.171 -2.642 -37.566 1.00 90.88 155 LEU A CA 1
ATOM 1227 C C . LEU A 1 155 ? 37.006 -2.793 -39.084 1.00 90.88 155 LEU A C 1
ATOM 1229 O O . LEU A 1 155 ? 37.961 -2.591 -39.831 1.00 90.88 155 LEU A O 1
ATOM 1233 N N . LEU A 1 156 ? 35.792 -3.099 -39.548 1.00 88.50 156 LEU A N 1
ATOM 1234 C CA . LEU A 1 156 ? 35.478 -3.193 -40.974 1.00 88.50 156 LEU A CA 1
ATOM 1235 C C . LEU A 1 156 ? 35.764 -1.870 -41.694 1.00 88.50 156 LEU A C 1
ATOM 1237 O O . LEU A 1 156 ? 36.364 -1.859 -42.768 1.00 88.50 156 LEU A O 1
ATOM 1241 N N . LEU A 1 157 ? 35.378 -0.748 -41.086 1.00 84.56 157 LEU A N 1
ATOM 1242 C CA . LEU A 1 157 ? 35.660 0.578 -41.621 1.00 84.56 157 LEU A CA 1
ATOM 1243 C C . LEU A 1 157 ? 37.170 0.828 -41.754 1.00 84.56 157 LEU A C 1
ATOM 1245 O O . LEU A 1 157 ? 37.619 1.294 -42.800 1.00 84.56 157 LEU A O 1
ATOM 1249 N N . LEU A 1 158 ? 37.954 0.494 -40.725 1.00 88.69 158 LEU A N 1
ATOM 1250 C CA . LEU A 1 158 ? 39.413 0.621 -40.757 1.00 88.69 158 LEU A CA 1
ATOM 1251 C C . LEU A 1 158 ? 40.035 -0.230 -41.871 1.00 88.69 158 LEU A C 1
ATOM 1253 O O . LEU A 1 158 ? 40.896 0.260 -42.601 1.00 88.69 158 LEU A O 1
ATOM 1257 N N . LEU A 1 159 ? 39.572 -1.471 -42.045 1.00 91.06 159 LEU A N 1
ATOM 1258 C CA . LEU A 1 159 ? 40.033 -2.358 -43.117 1.00 91.06 159 LEU A CA 1
ATOM 1259 C C . LEU A 1 159 ? 39.742 -1.780 -44.507 1.00 91.06 159 LEU A C 1
ATOM 1261 O O . LEU A 1 159 ? 40.624 -1.774 -45.366 1.00 91.06 159 LEU A O 1
ATOM 1265 N N . LEU A 1 160 ? 38.533 -1.251 -44.723 1.00 88.50 160 LEU A N 1
ATOM 1266 C CA . LEU A 1 160 ? 38.157 -0.617 -45.989 1.00 88.50 160 LEU A CA 1
ATOM 1267 C C . LEU A 1 160 ? 39.028 0.606 -46.295 1.00 88.50 160 LEU A C 1
ATOM 1269 O O . LEU A 1 160 ? 39.492 0.764 -47.425 1.00 88.50 160 LEU A O 1
ATOM 1273 N N . LEU A 1 161 ? 39.286 1.449 -45.291 1.00 85.81 161 LEU A N 1
ATOM 1274 C CA . LEU A 1 161 ? 40.157 2.616 -45.438 1.00 85.81 161 LEU A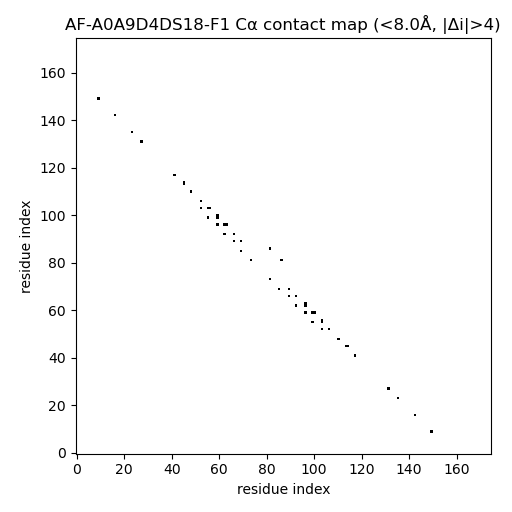 CA 1
ATOM 1275 C C . LEU A 1 161 ? 41.596 2.207 -45.774 1.00 85.81 161 LEU A C 1
ATOM 1277 O O . LEU A 1 161 ? 42.200 2.783 -46.679 1.00 85.81 161 LEU A O 1
ATOM 1281 N N . HIS A 1 162 ? 42.129 1.191 -45.092 1.00 90.81 162 HIS A N 1
ATOM 1282 C CA . HIS A 1 162 ? 43.475 0.685 -45.349 1.00 90.81 162 HIS A CA 1
ATOM 1283 C C . HIS A 1 162 ? 43.615 0.115 -46.768 1.00 90.81 162 HIS A C 1
ATOM 1285 O O . HIS A 1 162 ? 44.554 0.455 -47.489 1.00 90.81 162 HIS A O 1
ATOM 1291 N N . HIS A 1 163 ? 42.651 -0.698 -47.203 1.00 89.12 163 HIS A N 1
ATOM 1292 C CA . HIS A 1 163 ? 42.657 -1.288 -48.540 1.00 89.12 163 HIS A CA 1
ATOM 1293 C C . HIS A 1 163 ? 42.577 -0.227 -49.647 1.00 89.12 163 HIS A C 1
ATOM 1295 O O . HIS A 1 163 ? 43.327 -0.281 -50.623 1.00 89.12 163 HIS A O 1
ATOM 1301 N N . HIS A 1 164 ? 41.717 0.781 -49.475 1.00 82.56 164 HIS A N 1
ATOM 1302 C CA . HIS A 1 164 ? 41.598 1.883 -50.426 1.00 82.56 164 HIS A CA 1
ATOM 1303 C C . HIS A 1 164 ? 42.903 2.682 -50.549 1.00 82.56 164 HIS A C 1
ATOM 1305 O O . HIS A 1 164 ? 43.348 2.986 -51.657 1.00 82.56 164 HIS A O 1
ATOM 1311 N N . HIS A 1 165 ? 43.563 2.957 -49.422 1.00 81.81 165 HIS A N 1
ATOM 1312 C CA . HIS A 1 165 ? 44.847 3.652 -49.410 1.00 81.81 165 HIS A CA 1
ATOM 1313 C C . HIS A 1 165 ? 45.936 2.871 -50.162 1.00 81.81 165 HIS A C 1
ATOM 1315 O O . HIS A 1 165 ? 46.722 3.458 -50.911 1.00 81.81 165 HIS A O 1
ATOM 1321 N N . HIS A 1 166 ? 45.973 1.549 -49.998 1.00 78.81 166 HIS A N 1
ATOM 1322 C CA . HIS A 1 166 ? 46.952 0.696 -50.664 1.00 78.81 166 HIS A CA 1
ATOM 1323 C C . HIS A 1 166 ? 46.749 0.656 -52.189 1.00 78.81 166 HIS A C 1
ATOM 1325 O O . HIS A 1 166 ? 47.712 0.750 -52.952 1.00 78.81 166 HIS A O 1
ATOM 1331 N N . HIS A 1 167 ? 45.497 0.587 -52.654 1.00 72.81 167 HIS A N 1
ATOM 1332 C CA . HIS A 1 167 ? 45.191 0.624 -54.088 1.00 72.81 167 HIS A CA 1
ATOM 1333 C C . HIS A 1 167 ? 45.600 1.940 -54.754 1.00 72.81 167 HIS A C 1
ATOM 1335 O O . HIS A 1 167 ? 46.138 1.927 -55.862 1.00 72.81 167 HIS A O 1
ATOM 1341 N N . HIS A 1 168 ? 45.409 3.068 -54.072 1.00 70.12 168 HIS A N 1
ATOM 1342 C CA . HIS A 1 168 ? 45.847 4.357 -54.598 1.00 70.12 168 HIS A CA 1
ATOM 1343 C C . HIS A 1 168 ? 47.373 4.470 -54.708 1.00 70.12 168 HIS A C 1
ATOM 1345 O O . HIS A 1 168 ? 47.868 5.038 -55.681 1.00 70.12 168 HIS A O 1
ATOM 1351 N N . HIS A 1 169 ? 48.133 3.875 -53.785 1.00 67.31 169 HIS A N 1
ATOM 1352 C CA . HIS A 1 169 ? 49.595 3.890 -53.874 1.00 67.31 169 HIS A CA 1
ATOM 1353 C C . HIS A 1 169 ? 50.154 3.050 -55.029 1.00 67.31 169 HIS A C 1
ATOM 1355 O O . HIS A 1 169 ? 51.109 3.478 -55.676 1.00 67.31 169 HIS A O 1
ATOM 1361 N N . HIS A 1 170 ? 49.558 1.898 -55.346 1.00 63.97 170 HIS A N 1
ATOM 1362 C CA . HIS A 1 170 ? 50.031 1.073 -56.464 1.00 63.97 170 HIS A CA 1
ATOM 1363 C C . HIS A 1 170 ? 49.795 1.700 -57.842 1.00 63.97 170 HIS A C 1
ATOM 1365 O O . HIS A 1 170 ? 50.624 1.532 -58.739 1.00 63.97 170 HIS A O 1
ATOM 1371 N N . HIS A 1 171 ? 48.713 2.460 -58.018 1.00 62.12 171 HIS A N 1
ATOM 1372 C CA . HIS A 1 171 ? 48.474 3.175 -59.274 1.00 62.12 171 HIS A CA 1
ATOM 1373 C C . HIS A 1 171 ? 49.443 4.340 -59.502 1.00 62.12 171 HIS A C 1
ATOM 1375 O O . HIS A 1 171 ? 49.759 4.637 -60.648 1.00 62.12 171 HIS A O 1
ATOM 1381 N N . HIS A 1 172 ? 49.972 4.953 -58.441 1.00 61.06 172 HIS A N 1
ATOM 1382 C CA . HIS A 1 172 ? 50.979 6.009 -58.571 1.00 61.06 172 HIS A CA 1
ATOM 1383 C C . HIS A 1 172 ? 52.402 5.498 -58.830 1.00 61.06 172 HIS A C 1
ATOM 1385 O O . HIS A 1 172 ? 53.221 6.259 -59.325 1.00 61.06 172 HIS A O 1
ATOM 1391 N N . HIS A 1 173 ? 52.701 4.234 -58.521 1.00 59.25 173 HIS A N 1
ATOM 1392 C CA . HIS A 1 173 ? 54.015 3.629 -58.786 1.00 59.25 173 HIS A CA 1
ATOM 1393 C C . HIS A 1 173 ? 54.107 2.866 -60.116 1.00 59.25 173 HIS A C 1
ATOM 1395 O O . HIS A 1 173 ? 55.186 2.407 -60.476 1.00 59.25 173 HIS A O 1
ATOM 1401 N N . SER A 1 174 ? 52.989 2.689 -60.820 1.00 55.91 174 SER A N 1
ATOM 1402 C CA . SER A 1 174 ? 52.924 2.004 -62.123 1.00 55.91 174 SER A CA 1
ATOM 1403 C C . SER A 1 174 ? 52.835 2.969 -63.315 1.00 55.91 174 SER A C 1
ATOM 1405 O O . SER A 1 174 ? 52.607 2.532 -64.443 1.00 55.91 174 SER A O 1
ATOM 1407 N N . GLN A 1 175 ? 53.041 4.264 -63.062 1.00 50.28 175 GLN A N 1
ATOM 1408 C CA . GLN A 1 175 ? 53.327 5.311 -64.046 1.00 50.28 175 GLN A CA 1
ATOM 1409 C C . GLN A 1 175 ? 54.777 5.757 -63.871 1.00 50.28 175 GLN A C 1
ATOM 1411 O O . GLN A 1 175 ? 55.408 6.066 -64.903 1.00 50.28 175 GLN A O 1
#

Radius of gyration: 38.94 Å; Cα contacts (8 Å, |Δi|>4): 25; chains: 1; bounding box: 81×26×121 Å

Solvent-accessible surface area (backbone atoms only — not comparable to full-atom values): 9551 Å² total; per-residue (Å²): 111,70,67,58,54,52,53,51,51,52,50,53,52,53,51,53,50,52,53,53,53,50,51,49,53,51,53,54,50,52,50,51,51,51,48,65,55,49,52,58,54,52,52,48,52,52,50,52,52,51,50,52,52,50,51,52,50,51,52,50,52,52,49,52,51,51,51,50,53,52,53,47,52,70,69,71,52,74,95,66,82,77,58,67,68,59,55,53,49,50,65,52,49,52,59,52,50,64,54,48,52,57,51,52,62,56,46,50,58,52,51,52,50,50,51,50,51,52,50,50,50,52,50,51,50,51,50,50,52,51,52,51,51,51,50,51,50,53,49,51,51,51,49,52,53,51,53,49,54,50,51,50,52,52,51,53,50,52,50,53,53,52,52,54,55,54,56,57,53,54,61,68,73,76,112

Secondary structure (DSSP, 8-state):
-HHHHHHHHHHHHHHHHHHHHHHHHHHHHHHHHHHHHHHHHHHHHHHHHHHHHHHHHHHHHHHHHHHHHHHHHHHHS-SSPPPHHHHHHHHHHHHHHHHHHHHHHHHHHHHHHHHHHHHHHHHHHHHHHHHHHHHHHHHHHHHHHHHHHHHHHHHHHHHHHHHHHHHHHHHHH--

Sequence (175 aa):
MLLLLLLLLLLLLLLLLLLLLLLLLLLLLLLLLLLLLLLPLLLLLLLLLLLLLLLLLLLLLLLLLLLLLVLLQLVLLPPPPPPPRLLLLLLLLLPLLLLLLPLLLLLLPLLLLLLLLLLLLLLLLLLLLLLLLLLLLLLLLLLQLLLLLLLLLLLLLLLLLHHHHHHHHHHHHSQ